Protein AF-A0A432ENU1-F1 (afdb_monomer_lite)

Foldseek 3Di:
DVVVVVVVVVVVVCVVCVVPVVPDDPPDPPPQDDPPPDDGPDD

Sequence (43 aa):
DTVNDATIINKAVEETIRPAPAQYFWVHKRFKTRPEGEDAFYD

Radius of gyration: 12.85 Å; chains: 1; bounding box: 26×31×27 Å

Secondary structure (DSSP, 8-state):
-HHHHHHHHHHHHHHHHTT-GGGS-TTS-TT----TTPPPS--

pLDDT: mean 92.78, std 4.54, range [80.62, 98.12]

Structure (mmCIF, N/CA/C/O backbone):
data_AF-A0A432ENU1-F1
#
_entry.id   AF-A0A432ENU1-F1
#
loop_
_atom_site.group_PDB
_atom_site.id
_atom_site.type_symbol
_atom_site.label_atom_id
_atom_site.label_alt_id
_atom_site.label_comp_id
_atom_site.label_asym_id
_atom_site.label_entity_id
_atom_site.label_seq_id
_atom_site.pdbx_PDB_ins_code
_atom_site.Cartn_x
_atom_site.Cartn_y
_atom_site.Cartn_z
_atom_site.occupancy
_atom_site.B_iso_or_equiv
_atom_site.auth_seq_id
_atom_site.auth_comp_id
_atom_site.auth_asym_id
_atom_site.auth_atom_id
_atom_site.pdbx_PDB_model_num
ATOM 1 N N . ASP A 1 1 ? -4.079 12.579 15.022 1.00 92.69 1 ASP A N 1
ATOM 2 C CA . ASP A 1 1 ? -5.042 11.487 15.289 1.00 92.69 1 ASP A CA 1
ATOM 3 C C . ASP A 1 1 ? -4.492 10.293 14.548 1.00 92.69 1 ASP A C 1
ATOM 5 O O . ASP A 1 1 ? -4.243 10.418 13.356 1.00 92.69 1 ASP A O 1
ATOM 9 N N . THR A 1 2 ? -4.227 9.188 15.237 1.00 95.25 2 THR A N 1
ATOM 10 C CA . THR A 1 2 ? -3.424 8.090 14.683 1.00 95.25 2 THR A CA 1
ATOM 11 C C . THR A 1 2 ? -4.046 7.491 13.422 1.00 95.25 2 THR A C 1
ATOM 13 O O . THR A 1 2 ? -3.314 7.097 12.515 1.00 95.25 2 THR A O 1
ATOM 16 N N . VAL A 1 3 ? -5.380 7.484 13.320 1.00 95.31 3 VAL A N 1
ATOM 17 C CA . VAL A 1 3 ? -6.104 7.033 12.121 1.00 95.31 3 VAL A CA 1
ATOM 18 C C . VAL A 1 3 ? -5.889 7.997 10.956 1.00 95.31 3 VAL A C 1
ATOM 20 O O . VAL A 1 3 ? -5.567 7.566 9.845 1.00 95.31 3 VAL A O 1
ATOM 23 N N . ASN A 1 4 ? -6.023 9.301 11.196 1.00 97.19 4 ASN A N 1
ATOM 24 C CA . ASN A 1 4 ? -5.777 10.321 10.179 1.00 97.19 4 ASN A CA 1
ATOM 25 C C . ASN A 1 4 ? -4.316 10.309 9.697 1.00 97.19 4 ASN A C 1
ATOM 27 O O . ASN A 1 4 ? -4.058 10.322 8.493 1.00 97.19 4 ASN A O 1
ATOM 31 N N . ASP A 1 5 ? -3.367 10.207 10.626 1.00 97.81 5 ASP A N 1
ATOM 32 C CA . ASP A 1 5 ? -1.936 10.191 10.318 1.00 97.81 5 ASP A CA 1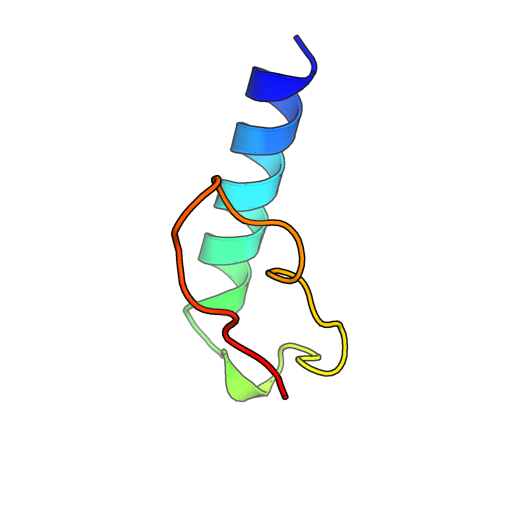
ATOM 33 C C . ASP A 1 5 ? -1.578 8.944 9.483 1.00 97.81 5 ASP A C 1
ATOM 35 O O . ASP A 1 5 ? -0.911 9.046 8.450 1.00 97.81 5 ASP A O 1
ATOM 39 N N . ALA A 1 6 ? -2.114 7.773 9.850 1.00 95.50 6 ALA A N 1
ATOM 40 C CA . ALA A 1 6 ? -1.966 6.546 9.065 1.00 95.50 6 ALA A CA 1
ATOM 41 C C . ALA A 1 6 ? -2.611 6.654 7.673 1.00 95.50 6 ALA A C 1
ATOM 43 O O . ALA A 1 6 ? -2.047 6.167 6.693 1.00 95.50 6 ALA A O 1
ATOM 44 N N . THR A 1 7 ? -3.766 7.317 7.564 1.00 96.75 7 THR A N 1
ATOM 45 C CA . THR A 1 7 ? -4.463 7.520 6.284 1.00 96.75 7 THR A CA 1
ATOM 46 C C . THR A 1 7 ? -3.626 8.357 5.320 1.00 96.75 7 THR A C 1
ATOM 48 O O . THR A 1 7 ? -3.521 8.013 4.142 1.00 96.75 7 THR A O 1
ATOM 51 N N . ILE A 1 8 ? -2.996 9.429 5.809 1.00 98.06 8 ILE A N 1
ATOM 52 C CA . ILE A 1 8 ? -2.114 10.283 5.001 1.00 98.06 8 ILE A CA 1
ATOM 53 C C . ILE A 1 8 ? -0.911 9.479 4.498 1.00 98.06 8 ILE A C 1
ATOM 55 O O . ILE A 1 8 ? -0.610 9.499 3.304 1.00 98.06 8 ILE A O 1
ATOM 59 N N . ILE A 1 9 ? -0.257 8.731 5.390 1.00 97.00 9 ILE A N 1
ATOM 60 C CA . ILE A 1 9 ? 0.915 7.921 5.036 1.00 97.00 9 ILE A CA 1
ATOM 61 C C . ILE A 1 9 ? 0.545 6.846 4.006 1.00 97.00 9 ILE A C 1
ATOM 63 O O . ILE A 1 9 ? 1.266 6.669 3.026 1.00 97.00 9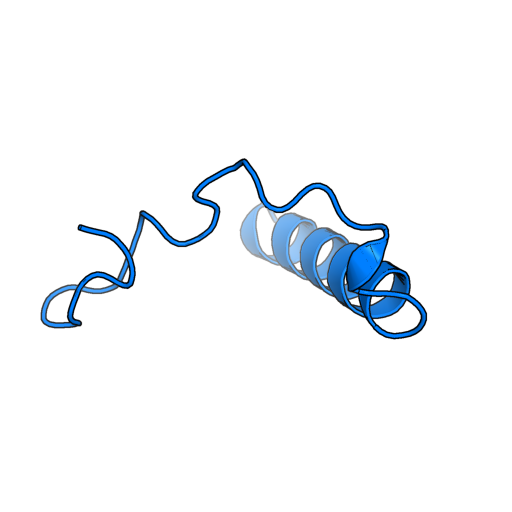 ILE A O 1
ATOM 67 N N . ASN A 1 10 ? -0.584 6.154 4.187 1.00 95.62 10 ASN A N 1
ATOM 68 C CA . ASN A 1 10 ? -1.028 5.119 3.252 1.00 95.62 10 ASN A CA 1
ATOM 69 C C . ASN A 1 10 ? -1.279 5.689 1.848 1.00 95.62 10 ASN A C 1
ATOM 71 O O . ASN A 1 10 ? -0.793 5.114 0.876 1.00 95.62 10 ASN A O 1
ATOM 75 N N . LY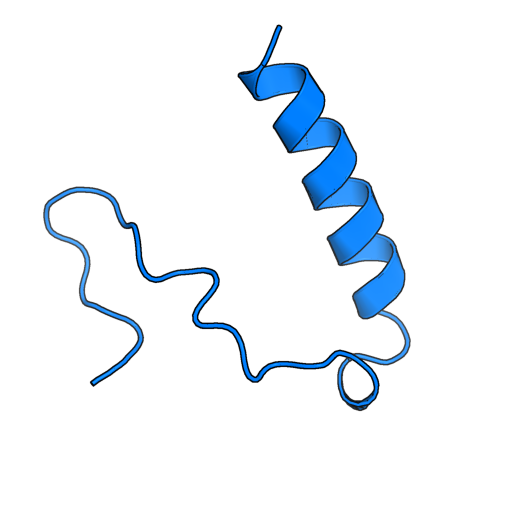S A 1 11 ? -1.928 6.857 1.734 1.00 98.00 11 LYS A N 1
ATOM 76 C CA . LYS A 1 11 ? -2.141 7.523 0.435 1.00 98.00 11 LYS A CA 1
ATOM 77 C C . LYS A 1 11 ? -0.829 7.853 -0.273 1.00 98.00 11 LYS A C 1
ATOM 79 O O . LYS A 1 11 ? -0.674 7.525 -1.445 1.00 98.00 11 LYS A O 1
ATOM 84 N N . ALA A 1 12 ? 0.134 8.433 0.444 1.00 97.88 12 ALA A N 1
ATOM 85 C CA . ALA A 1 12 ? 1.436 8.769 -0.133 1.00 97.88 12 ALA A CA 1
ATOM 86 C C . ALA A 1 12 ? 2.185 7.519 -0.639 1.00 97.88 12 ALA A C 1
ATOM 88 O O . ALA A 1 12 ? 2.820 7.538 -1.697 1.00 97.88 12 ALA A O 1
ATOM 89 N N . VAL A 1 13 ? 2.082 6.406 0.096 1.00 95.62 13 VAL A N 1
ATOM 90 C CA . VAL A 1 13 ? 2.650 5.115 -0.316 1.00 95.62 13 VAL A CA 1
ATOM 91 C C . VAL A 1 13 ? 1.968 4.600 -1.587 1.00 95.62 13 VAL A C 1
ATOM 93 O O . VAL A 1 13 ? 2.657 4.232 -2.537 1.00 95.62 13 VAL A O 1
ATOM 96 N N . GLU A 1 14 ? 0.636 4.610 -1.646 1.00 96.12 14 GLU A N 1
ATOM 97 C CA . GLU A 1 14 ? -0.127 4.168 -2.821 1.00 96.12 14 GLU A CA 1
ATOM 98 C C . GLU A 1 14 ? 0.197 4.989 -4.077 1.00 96.12 14 GLU A C 1
ATOM 100 O O . GLU A 1 14 ? 0.394 4.423 -5.156 1.00 96.12 14 GLU A O 1
ATOM 105 N N . GLU A 1 15 ? 0.290 6.313 -3.941 1.00 98.00 15 GLU A N 1
ATOM 106 C CA . GLU A 1 15 ? 0.661 7.224 -5.030 1.00 98.00 15 GLU A CA 1
ATOM 107 C C . GLU A 1 15 ? 2.068 6.932 -5.563 1.00 98.00 15 GLU A C 1
ATOM 109 O O . GLU A 1 15 ? 2.269 6.904 -6.778 1.00 98.00 15 GLU A O 1
ATOM 114 N N . THR A 1 16 ? 3.018 6.637 -4.672 1.00 96.81 16 THR A N 1
ATOM 115 C CA . THR A 1 16 ? 4.410 6.331 -5.040 1.00 96.81 16 THR A CA 1
ATOM 116 C C . THR A 1 16 ? 4.554 4.963 -5.717 1.00 96.81 16 THR A C 1
ATOM 118 O O . THR A 1 16 ? 5.386 4.801 -6.608 1.00 96.81 16 THR A O 1
ATOM 121 N N . ILE A 1 17 ? 3.743 3.970 -5.332 1.00 96.56 17 ILE A N 1
ATOM 122 C CA . ILE A 1 17 ? 3.798 2.610 -5.903 1.00 96.56 17 ILE A CA 1
ATOM 123 C C . ILE A 1 17 ? 3.146 2.550 -7.289 1.00 96.56 17 ILE A C 1
ATOM 125 O O . ILE A 1 17 ? 3.633 1.838 -8.169 1.00 96.56 17 ILE A O 1
ATOM 129 N N . ARG A 1 18 ? 2.052 3.293 -7.503 1.00 96.62 18 ARG A N 1
ATOM 130 C CA . ARG A 1 18 ? 1.248 3.272 -8.738 1.00 96.62 18 ARG A CA 1
ATOM 131 C C . ARG A 1 18 ? 2.044 3.372 -10.054 1.00 96.62 18 ARG A C 1
ATOM 133 O O . ARG A 1 18 ? 1.705 2.615 -10.963 1.00 96.62 18 ARG A O 1
ATOM 140 N N . PRO A 1 19 ? 3.056 4.249 -10.213 1.00 98.12 19 PRO A N 1
ATOM 141 C CA . PRO A 1 19 ? 3.802 4.354 -11.470 1.00 98.12 19 PRO A CA 1
ATOM 142 C C . PRO A 1 19 ? 4.718 3.156 -11.765 1.00 98.12 19 PRO A C 1
ATOM 144 O O . PRO A 1 19 ? 5.027 2.914 -12.929 1.00 98.12 19 PRO A O 1
ATOM 147 N N . ALA A 1 20 ? 5.158 2.403 -10.751 1.00 96.31 20 ALA A N 1
ATOM 148 C CA . ALA A 1 20 ? 6.096 1.292 -10.923 1.00 96.31 20 ALA A CA 1
ATOM 149 C C . ALA A 1 20 ? 5.855 0.171 -9.890 1.00 96.31 20 ALA A C 1
ATOM 151 O O . ALA A 1 20 ? 6.724 -0.117 -9.064 1.00 96.31 20 ALA A O 1
ATOM 152 N N . PRO A 1 21 ? 4.701 -0.521 -9.933 1.00 95.62 21 PRO A N 1
ATOM 153 C CA . PRO A 1 21 ? 4.324 -1.489 -8.903 1.00 95.62 21 PRO A CA 1
ATOM 154 C C . PRO A 1 21 ? 5.309 -2.657 -8.787 1.00 95.62 21 PRO A C 1
ATOM 156 O O . PRO A 1 21 ? 5.510 -3.181 -7.697 1.00 95.62 21 PRO A O 1
ATOM 159 N N . ALA A 1 22 ? 5.978 -3.040 -9.878 1.00 95.88 22 ALA A N 1
ATOM 160 C CA . ALA A 1 22 ? 6.992 -4.094 -9.870 1.00 95.88 22 ALA A CA 1
ATOM 161 C C . ALA A 1 22 ? 8.256 -3.735 -9.062 1.00 95.88 22 ALA A C 1
ATOM 163 O O . ALA A 1 22 ? 8.995 -4.633 -8.671 1.00 95.88 22 ALA A O 1
ATOM 164 N N . GLN A 1 23 ? 8.514 -2.446 -8.806 1.00 96.25 23 GLN A N 1
ATOM 165 C CA . GLN A 1 23 ? 9.645 -2.001 -7.982 1.00 96.25 23 GLN A CA 1
ATOM 166 C C . GLN A 1 23 ? 9.337 -2.038 -6.481 1.00 96.25 23 GLN A C 1
ATOM 168 O O . GLN A 1 23 ? 10.253 -1.951 -5.664 1.00 96.25 23 GLN A O 1
ATOM 173 N N . TYR A 1 24 ? 8.064 -2.165 -6.100 1.00 95.06 24 TYR A N 1
ATOM 174 C CA . TYR A 1 24 ? 7.691 -2.273 -4.699 1.00 95.06 24 TYR A CA 1
ATOM 175 C C . TYR A 1 24 ? 7.991 -3.673 -4.154 1.00 95.06 24 TYR A C 1
ATOM 177 O O . TYR A 1 24 ? 7.754 -4.689 -4.807 1.00 95.06 24 TYR A O 1
ATOM 185 N N . PHE A 1 25 ? 8.510 -3.739 -2.929 1.00 93.44 25 PHE A N 1
ATOM 186 C CA . PHE A 1 25 ? 8.913 -4.996 -2.306 1.00 93.44 25 PHE A CA 1
ATOM 187 C C . PHE A 1 25 ? 7.716 -5.699 -1.645 1.00 93.44 25 PHE A C 1
ATOM 189 O O . PHE A 1 25 ? 7.467 -5.566 -0.446 1.00 93.44 25 PHE A O 1
ATOM 196 N N . TRP A 1 26 ? 6.975 -6.473 -2.442 1.00 90.75 26 TRP A N 1
ATOM 197 C CA . TRP A 1 26 ? 5.727 -7.158 -2.057 1.00 90.75 26 TRP A CA 1
ATOM 198 C C . TRP A 1 26 ? 5.868 -8.309 -1.044 1.00 90.75 26 TRP A C 1
ATOM 200 O O . TRP A 1 26 ? 4.886 -8.986 -0.753 1.00 90.75 26 TRP A O 1
ATOM 210 N N . VAL A 1 27 ? 7.053 -8.558 -0.479 1.00 90.88 27 VAL A N 1
ATOM 211 C CA . VAL A 1 27 ? 7.279 -9.721 0.405 1.00 90.88 27 VAL A CA 1
ATOM 212 C C . VAL A 1 27 ? 6.514 -9.640 1.727 1.00 90.88 27 VAL A C 1
ATOM 214 O O . VAL A 1 27 ? 6.263 -10.655 2.375 1.00 90.88 27 VAL A O 1
ATOM 217 N N . HIS A 1 28 ? 6.159 -8.432 2.165 1.00 88.81 28 HIS A N 1
ATOM 218 C CA . HIS A 1 28 ? 5.429 -8.238 3.408 1.00 88.81 28 HIS A CA 1
ATOM 219 C C . HIS A 1 28 ? 3.932 -8.483 3.182 1.00 88.81 28 HIS A C 1
ATOM 221 O O . HIS A 1 28 ? 3.292 -7.765 2.415 1.00 88.81 28 HIS A O 1
ATOM 227 N N . LYS A 1 29 ? 3.345 -9.431 3.930 1.00 87.94 29 LYS A N 1
ATOM 228 C CA . LYS A 1 29 ? 1.888 -9.665 4.005 1.00 87.94 29 LYS A CA 1
ATOM 229 C C . LYS A 1 29 ? 1.172 -8.475 4.683 1.00 87.94 29 LYS A C 1
ATOM 231 O O . LYS A 1 29 ? 0.786 -8.549 5.852 1.00 87.94 29 LYS A O 1
ATOM 236 N N . ARG A 1 30 ? 1.044 -7.346 3.973 1.00 86.69 30 ARG A N 1
ATOM 237 C CA . ARG A 1 30 ? 0.495 -6.067 4.477 1.00 86.69 30 ARG A CA 1
ATOM 238 C C . ARG A 1 30 ? -0.993 -6.171 4.843 1.00 86.69 30 ARG A C 1
ATOM 240 O O . ARG A 1 30 ? -1.420 -5.510 5.782 1.00 86.69 30 ARG A O 1
ATOM 247 N N . PHE A 1 31 ? -1.747 -7.045 4.170 1.00 88.62 31 PHE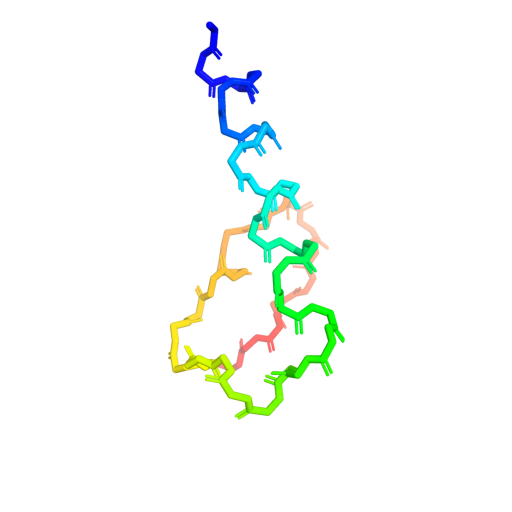 A N 1
ATOM 248 C CA . PHE A 1 31 ? -3.201 -7.200 4.333 1.00 88.62 31 PHE A CA 1
ATOM 249 C C . PHE A 1 31 ? -3.606 -8.413 5.187 1.00 88.62 31 PHE A C 1
ATOM 251 O O . PHE A 1 31 ? -4.657 -9.007 4.974 1.00 88.62 31 PHE A O 1
ATOM 258 N N . LYS A 1 32 ? -2.761 -8.814 6.147 1.00 86.69 32 LYS A N 1
ATOM 259 C CA . LYS A 1 32 ? -3.034 -9.968 7.026 1.00 86.69 32 LYS A CA 1
ATOM 260 C C . LYS A 1 32 ? -4.146 -9.721 8.053 1.00 86.69 32 LYS A C 1
ATOM 262 O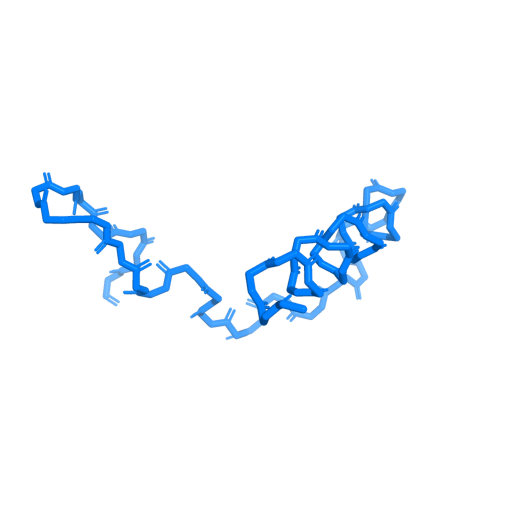 O . LYS A 1 32 ? -4.739 -10.670 8.544 1.00 86.69 32 LYS A O 1
ATOM 267 N N . THR A 1 33 ? -4.389 -8.460 8.407 1.00 89.00 33 THR A N 1
ATOM 268 C CA . THR A 1 33 ? -5.458 -8.064 9.330 1.00 89.00 33 THR A CA 1
ATOM 269 C C . THR A 1 33 ? -6.659 -7.625 8.509 1.00 89.00 33 THR A C 1
ATOM 271 O O . THR A 1 33 ? -6.520 -6.778 7.625 1.00 89.00 33 THR A O 1
ATOM 274 N N . ARG A 1 34 ? -7.825 -8.209 8.785 1.00 87.00 34 ARG A N 1
ATOM 275 C CA . ARG A 1 34 ? -9.053 -8.030 8.007 1.00 87.00 34 ARG A CA 1
ATOM 276 C C . ARG A 1 34 ? -10.255 -7.887 8.948 1.00 87.00 34 ARG A C 1
ATOM 278 O O . ARG A 1 34 ? -10.161 -8.340 10.091 1.00 87.00 34 ARG A O 1
ATOM 285 N N . PRO A 1 35 ? -11.351 -7.250 8.502 1.00 89.75 35 PRO A N 1
ATOM 286 C CA . PRO A 1 35 ? -12.622 -7.291 9.215 1.00 89.75 35 PRO A CA 1
ATOM 287 C C . PRO A 1 35 ? -13.118 -8.727 9.410 1.00 89.75 35 PRO A C 1
ATOM 289 O O . PRO A 1 35 ? -12.771 -9.632 8.650 1.00 89.75 35 PRO A O 1
ATOM 292 N N . GLU A 1 36 ? -13.933 -8.929 10.441 1.00 89.75 36 GLU A N 1
ATOM 293 C CA . GLU A 1 36 ? -14.524 -10.231 10.739 1.00 89.75 36 GLU A CA 1
ATOM 294 C C . GLU A 1 36 ? -15.448 -10.682 9.596 1.00 89.75 36 GLU A C 1
ATOM 296 O O . GLU A 1 36 ? -16.296 -9.918 9.135 1.00 89.75 36 GLU A O 1
ATOM 301 N N . GLY A 1 37 ? -15.270 -11.922 9.130 1.00 89.69 37 GLY A N 1
ATOM 302 C CA . GLY A 1 37 ? -16.077 -12.521 8.061 1.00 89.69 37 GLY A CA 1
ATOM 303 C C . GLY A 1 37 ? -15.532 -12.359 6.637 1.00 89.69 37 GLY A C 1
ATOM 304 O O . GLY A 1 37 ? -16.137 -12.901 5.716 1.00 89.69 37 GLY A O 1
ATOM 305 N N . GLU A 1 38 ? -14.410 -11.663 6.431 1.00 89.25 38 GLU A N 1
ATOM 306 C CA . GLU A 1 38 ? -13.747 -11.614 5.120 1.00 89.25 38 GLU A CA 1
ATOM 307 C C . GLU A 1 38 ? -12.699 -12.725 4.961 1.00 89.25 38 GLU A C 1
ATOM 309 O O . GLU A 1 38 ?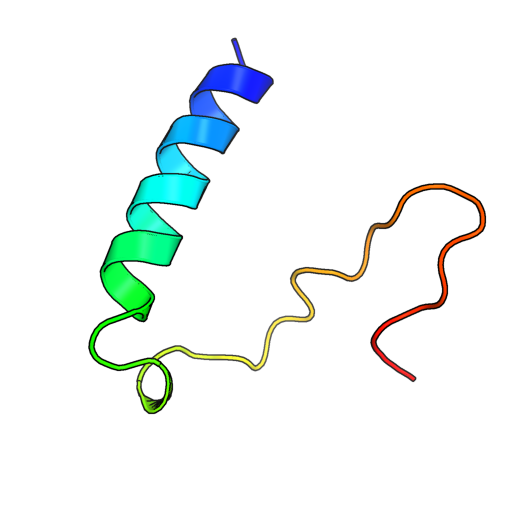 -11.913 -12.987 5.874 1.00 89.25 38 GLU A O 1
ATOM 314 N N . ASP A 1 39 ? -12.642 -13.327 3.769 1.00 88.12 39 ASP A N 1
ATOM 315 C CA . ASP A 1 39 ? -11.629 -14.327 3.434 1.00 88.12 39 ASP A CA 1
ATOM 316 C C . ASP A 1 39 ? -10.209 -13.735 3.464 1.00 88.12 39 ASP A C 1
ATOM 318 O O . ASP A 1 39 ? -9.963 -12.560 3.138 1.00 88.12 39 ASP A O 1
ATOM 322 N N . ALA A 1 40 ? -9.248 -14.574 3.856 1.00 86.62 40 ALA A N 1
ATOM 323 C CA . ALA A 1 40 ? -7.838 -14.220 3.858 1.00 86.62 40 ALA A CA 1
ATOM 324 C C . ALA A 1 40 ? -7.295 -14.150 2.421 1.00 86.62 40 ALA A C 1
ATOM 326 O O . ALA A 1 40 ? -7.549 -15.022 1.599 1.00 86.62 40 ALA A O 1
ATOM 327 N N . PHE A 1 41 ? -6.485 -13.129 2.128 1.00 85.81 41 PHE A N 1
ATOM 328 C CA . PHE A 1 41 ? -5.788 -13.013 0.837 1.00 85.81 41 PHE A CA 1
ATOM 329 C C . PHE A 1 41 ? -4.584 -13.944 0.695 1.00 85.81 41 PHE A C 1
ATOM 331 O O . PHE A 1 41 ? -3.993 -14.033 -0.379 1.00 85.81 41 PHE A O 1
ATOM 338 N N . TYR A 1 42 ? -4.158 -14.552 1.796 1.00 85.94 42 TYR A N 1
ATOM 339 C CA . TYR A 1 42 ? -2.969 -15.378 1.853 1.00 85.94 42 TYR A CA 1
ATOM 340 C C . TYR A 1 42 ? -3.339 -16.719 2.466 1.00 85.94 42 TYR A C 1
ATOM 342 O O . TYR A 1 42 ? -4.060 -16.736 3.464 1.00 85.94 42 TYR A O 1
ATOM 350 N N . ASP A 1 43 ? -2.770 -17.784 1.909 1.00 80.62 43 ASP A N 1
ATOM 351 C CA . ASP A 1 43 ? -2.730 -19.107 2.531 1.00 80.62 43 ASP A CA 1
ATOM 352 C C . ASP A 1 43 ? -1.902 -19.099 3.834 1.00 80.62 43 ASP A C 1
ATOM 354 O O . ASP A 1 43 ? -0.946 -18.268 3.967 1.00 80.62 43 ASP A O 1
#